Protein AF-A0A8C3VDT2-F1 (afdb_monomer_lite)

Sequence (116 aa):
THGVWTGESRAKQVVPQQDLLGLCCTAKITFIFFFQQYLAIQISPDQVMSFGGSTDPCAMCLLYSIGKIREQENKVYSKLLCDLLNKQLKIPSDRIYISLFDISPGCVGWNNTTFT

pLDDT: mean 74.0, std 23.1, range [25.33, 96.44]

Foldseek 3Di:
DDDDDDDDDDDDPDDDPPVPPQAPWEWEWEWEDDPPVPIDIDIDTGDRDDDPNDNPYAYEYEYEYQDQPDDVSVVVVLVVVLVVCCVPVVHHSVRYHYHYYHDHQQRADDDNHTGD

InterPro domains:
  IPR001398 Macrophage migration inhibitory factor [PF01187] (33-116)
  IPR001398 Macrophage migration inhibitory factor [PTHR11954] (19-115)
  IPR014347 Tautomerase/MIF superfamily [G3DSA:3.30.429.10] (16-115)
  IPR014347 Tautomerase/MIF superfamily [SSF55331] (37-116)

Radius of gyration: 19.09 Å; chains: 1; bounding box: 47×37×44 Å

Structure (mmCIF, N/CA/C/O backbone):
data_AF-A0A8C3VDT2-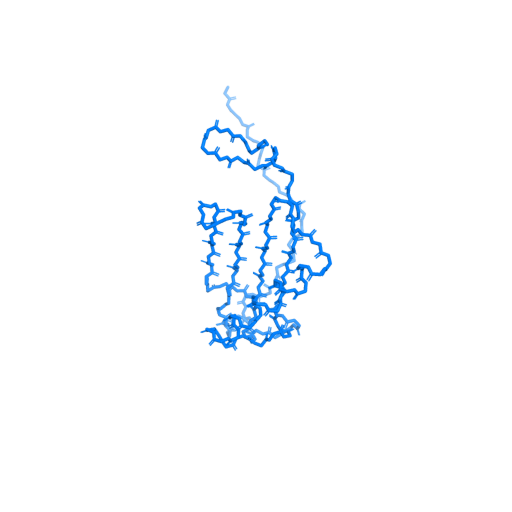F1
#
_entry.id   AF-A0A8C3VDT2-F1
#
loop_
_atom_site.group_PDB
_atom_site.id
_atom_site.type_symbol
_atom_site.label_atom_id
_atom_site.label_alt_id
_atom_site.label_comp_id
_atom_site.label_asym_id
_atom_site.label_entity_id
_atom_site.label_seq_id
_atom_site.pdbx_PDB_ins_code
_atom_site.Cartn_x
_atom_site.Cartn_y
_atom_site.Cartn_z
_atom_site.occupancy
_atom_site.B_iso_or_equiv
_atom_site.auth_seq_id
_atom_site.auth_comp_id
_atom_site.auth_asym_id
_atom_site.auth_atom_id
_atom_site.pdbx_PDB_model_num
ATOM 1 N N . THR A 1 1 ? 33.930 26.199 30.561 1.00 33.59 1 THR A N 1
ATOM 2 C CA . THR A 1 1 ? 34.505 26.225 29.199 1.00 33.59 1 THR A CA 1
ATOM 3 C C . THR A 1 1 ? 34.653 24.795 28.705 1.00 33.59 1 THR A C 1
ATOM 5 O O . THR A 1 1 ? 34.823 23.897 29.514 1.00 33.59 1 THR A O 1
ATOM 8 N N . HIS A 1 2 ? 34.411 24.601 27.411 1.00 34.56 2 HIS A N 1
ATOM 9 C CA . HIS A 1 2 ? 33.989 23.370 26.727 1.00 34.56 2 HIS A CA 1
ATOM 10 C C . HIS A 1 2 ? 35.067 22.293 26.491 1.00 34.56 2 HIS A C 1
ATOM 12 O O . HIS A 1 2 ? 36.253 22.597 26.466 1.00 34.56 2 HIS A O 1
ATOM 18 N N . GLY A 1 3 ? 34.599 21.075 26.177 1.00 30.48 3 GLY A N 1
ATOM 19 C CA . GLY A 1 3 ? 35.313 20.009 25.447 1.00 30.48 3 GLY A CA 1
ATOM 20 C C . GLY A 1 3 ? 34.573 18.669 25.595 1.00 30.48 3 GLY A C 1
ATOM 21 O O . GLY A 1 3 ? 34.731 18.001 26.605 1.00 30.48 3 GLY A O 1
ATOM 22 N N . VAL A 1 4 ? 33.498 18.405 24.839 1.00 33.75 4 VAL A N 1
ATOM 23 C CA . VAL A 1 4 ? 33.452 17.693 23.537 1.00 33.75 4 VAL A CA 1
ATOM 24 C C . VAL A 1 4 ? 34.254 16.383 23.530 1.00 33.75 4 V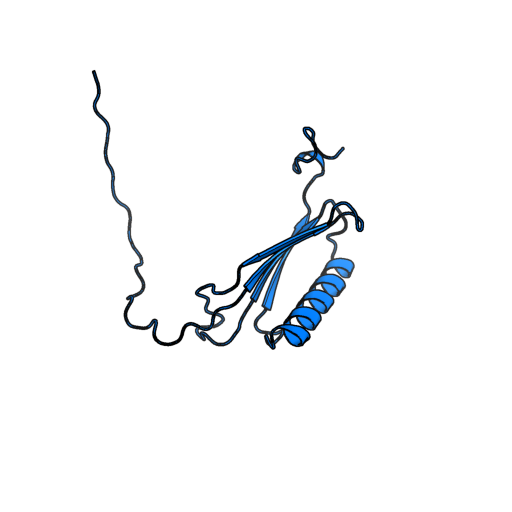AL A C 1
ATOM 26 O O . VAL A 1 4 ? 35.472 16.397 23.400 1.00 33.75 4 VAL A O 1
ATOM 29 N N . TRP A 1 5 ? 33.544 15.253 23.619 1.00 25.33 5 TRP A N 1
ATOM 30 C CA . TRP A 1 5 ? 34.045 13.927 23.254 1.00 25.33 5 TRP A CA 1
ATOM 31 C C . TRP A 1 5 ? 33.614 13.621 21.815 1.00 25.33 5 TRP A C 1
ATOM 33 O O . TRP A 1 5 ? 32.422 13.537 21.519 1.00 25.33 5 TRP A O 1
ATOM 43 N N . THR A 1 6 ? 34.590 13.504 20.918 1.00 33.12 6 THR A N 1
ATOM 44 C CA . THR A 1 6 ? 34.438 13.048 19.530 1.00 33.12 6 THR A CA 1
ATOM 45 C C . THR A 1 6 ? 34.465 11.516 19.451 1.00 33.12 6 THR A C 1
ATOM 47 O O . THR A 1 6 ? 34.974 10.867 20.362 1.00 33.12 6 THR A O 1
ATOM 50 N N . GLY A 1 7 ? 33.897 10.964 18.367 1.00 29.12 7 GLY A N 1
ATOM 51 C CA . GLY A 1 7 ? 33.746 9.528 18.062 1.00 29.12 7 GLY A CA 1
ATOM 52 C C . GLY A 1 7 ? 35.048 8.709 18.097 1.00 29.12 7 GLY A C 1
ATOM 53 O O . GLY A 1 7 ? 36.127 9.233 18.326 1.00 29.12 7 GLY A O 1
ATOM 54 N N . GLU A 1 8 ? 35.057 7.399 17.871 1.00 33.03 8 GLU A N 1
ATOM 55 C CA . GLU A 1 8 ? 34.255 6.586 16.955 1.00 33.03 8 GLU A CA 1
ATOM 56 C C . GLU A 1 8 ? 34.692 5.117 17.156 1.00 33.03 8 GLU A C 1
ATOM 58 O O . GLU A 1 8 ? 35.858 4.891 17.478 1.00 33.03 8 GLU A O 1
ATOM 63 N N . SER A 1 9 ? 33.808 4.126 16.955 1.00 30.97 9 SER A N 1
ATOM 64 C CA . SER A 1 9 ? 34.111 2.827 16.302 1.00 30.97 9 SER A CA 1
ATOM 65 C C . SER A 1 9 ? 33.147 1.707 16.703 1.00 30.97 9 SER A C 1
ATOM 67 O O . SER A 1 9 ? 33.283 1.115 17.773 1.00 30.97 9 SER A O 1
ATOM 69 N N . ARG A 1 10 ? 32.296 1.280 15.758 1.00 30.05 10 ARG A N 1
ATOM 70 C CA . ARG A 1 10 ? 32.258 -0.143 15.380 1.00 30.05 10 ARG A CA 1
ATOM 71 C C . ARG A 1 10 ? 31.702 -0.341 13.960 1.00 30.05 10 ARG A C 1
ATOM 73 O O . ARG A 1 10 ? 30.526 -0.135 13.706 1.00 30.05 10 ARG A O 1
ATOM 80 N N . ALA A 1 11 ? 32.618 -0.765 13.088 1.00 28.81 11 ALA A N 1
ATOM 81 C CA . ALA A 1 11 ? 32.454 -1.590 11.888 1.00 28.81 11 ALA A CA 1
ATOM 82 C C . ALA A 1 11 ? 31.461 -1.149 10.793 1.00 28.81 11 ALA A C 1
ATOM 84 O O . ALA A 1 11 ? 30.290 -1.512 10.761 1.00 28.81 11 ALA A O 1
ATOM 85 N N . LYS A 1 12 ? 32.045 -0.480 9.797 1.00 31.95 12 LYS A N 1
ATOM 86 C CA . LYS A 1 12 ? 31.610 -0.413 8.401 1.00 31.95 12 LYS A CA 1
ATOM 87 C C . LYS A 1 12 ? 31.504 -1.819 7.794 1.00 31.95 12 LYS A C 1
ATOM 89 O O . LYS A 1 12 ? 32.522 -2.492 7.665 1.00 31.95 12 LYS A O 1
ATOM 94 N N . GLN A 1 13 ? 30.327 -2.199 7.304 1.00 31.34 13 GLN A N 1
ATOM 95 C CA . GLN A 1 13 ? 30.231 -3.055 6.120 1.00 31.34 13 GLN A CA 1
ATOM 96 C C . GLN A 1 13 ? 29.908 -2.127 4.945 1.00 31.34 13 GLN A C 1
ATOM 98 O O . GLN A 1 13 ? 28.757 -1.908 4.582 1.00 31.34 13 GLN A O 1
ATOM 103 N N . VAL A 1 14 ? 30.950 -1.463 4.441 1.00 37.84 14 VAL A N 1
ATOM 104 C CA . VAL A 1 14 ? 30.860 -0.621 3.245 1.00 37.84 14 VAL A CA 1
ATOM 105 C C . VAL A 1 14 ? 30.883 -1.558 2.047 1.00 37.84 14 VAL A C 1
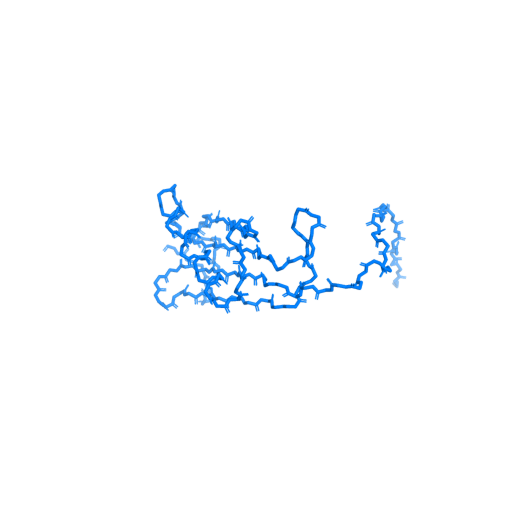ATOM 107 O O . VAL A 1 14 ? 31.898 -2.195 1.772 1.00 37.84 14 VAL A O 1
ATOM 110 N N . VAL A 1 15 ? 29.742 -1.663 1.372 1.00 38.69 15 VAL A N 1
ATOM 111 C CA . VAL A 1 15 ? 29.644 -2.293 0.054 1.00 38.69 15 VAL A CA 1
ATOM 112 C C . VAL A 1 15 ? 30.424 -1.408 -0.935 1.00 38.69 15 VAL A C 1
ATOM 114 O O . VAL A 1 15 ? 30.231 -0.188 -0.906 1.00 38.69 15 VAL A O 1
ATOM 117 N N . PRO A 1 16 ? 31.340 -1.953 -1.757 1.00 30.73 16 PRO A N 1
ATOM 118 C CA . PRO A 1 16 ? 32.190 -1.147 -2.630 1.00 30.73 16 PRO A CA 1
ATOM 119 C C . PRO A 1 16 ? 31.376 -0.313 -3.628 1.00 30.73 16 PRO A C 1
ATOM 121 O O . PRO A 1 16 ? 30.516 -0.813 -4.343 1.00 30.73 16 PRO A O 1
ATOM 124 N N . GLN A 1 17 ? 31.684 0.981 -3.692 1.00 42.91 17 GLN A N 1
ATOM 125 C CA . GLN A 1 17 ? 30.948 2.013 -4.433 1.00 42.91 17 GLN A CA 1
ATOM 126 C C . GLN A 1 17 ? 31.061 1.908 -5.972 1.00 42.91 17 GLN A C 1
ATOM 128 O O . GLN A 1 17 ? 30.420 2.675 -6.685 1.00 42.91 17 GLN A O 1
ATOM 133 N N . GLN A 1 18 ? 31.868 0.984 -6.503 1.00 36.06 18 GLN A N 1
ATOM 134 C CA . GLN A 1 18 ? 32.190 0.906 -7.936 1.00 36.06 18 GLN A CA 1
ATOM 135 C C . GLN A 1 18 ? 31.295 -0.056 -8.738 1.00 36.06 18 GLN A C 1
ATOM 137 O O . GLN A 1 18 ? 31.306 0.013 -9.962 1.00 36.06 18 GLN A O 1
ATOM 142 N N . ASP A 1 19 ? 30.429 -0.832 -8.079 1.00 36.66 19 ASP A N 1
ATOM 143 C CA . ASP A 1 19 ? 29.460 -1.726 -8.743 1.00 36.66 19 ASP A CA 1
ATOM 144 C C . ASP A 1 19 ? 28.072 -1.076 -8.952 1.00 36.66 19 ASP A C 1
ATOM 146 O O . ASP A 1 19 ? 27.109 -1.728 -9.346 1.00 36.66 19 ASP A O 1
ATOM 150 N N . LEU A 1 20 ? 27.948 0.236 -8.708 1.00 42.28 20 LEU A N 1
ATOM 151 C CA . LEU A 1 20 ? 26.695 1.007 -8.790 1.00 42.28 20 LEU A CA 1
ATOM 152 C C . LEU A 1 20 ? 26.321 1.470 -10.214 1.00 42.28 20 LEU A C 1
ATOM 154 O O . LEU A 1 20 ? 25.453 2.329 -10.382 1.00 42.28 20 LEU A O 1
ATOM 158 N N . LEU A 1 21 ? 26.942 0.927 -11.261 1.00 31.73 21 LEU A N 1
ATOM 159 C CA . LEU A 1 21 ? 26.605 1.262 -12.650 1.00 31.73 21 LEU A CA 1
ATOM 160 C C . LEU A 1 21 ? 25.377 0.467 -13.115 1.00 31.73 21 LEU A C 1
ATOM 162 O O . LEU A 1 21 ? 25.463 -0.454 -13.919 1.00 31.73 21 LEU A O 1
ATOM 166 N N . GLY A 1 22 ? 24.223 0.844 -12.562 1.00 38.12 22 GLY A N 1
ATOM 167 C CA . GLY A 1 22 ? 22.918 0.265 -12.871 1.00 38.12 22 GLY A CA 1
ATOM 168 C C . GLY A 1 22 ? 21.854 0.633 -11.837 1.00 38.12 22 GLY A C 1
ATOM 169 O O . GLY A 1 22 ? 21.173 -0.253 -11.326 1.00 38.12 22 GLY A O 1
ATOM 170 N N . LEU A 1 23 ? 21.740 1.917 -11.465 1.00 38.56 23 LEU A N 1
ATOM 171 C CA . LEU A 1 23 ? 20.672 2.385 -10.574 1.00 38.56 23 LEU A CA 1
ATOM 172 C C . LEU A 1 23 ? 19.319 2.268 -11.293 1.00 38.56 23 LEU A C 1
ATOM 174 O O . LEU A 1 23 ? 18.974 3.124 -12.106 1.00 38.56 23 LEU A O 1
ATOM 178 N N . CYS A 1 24 ? 18.523 1.251 -10.963 1.00 43.56 24 CYS A N 1
ATOM 179 C CA . CYS A 1 24 ? 17.085 1.347 -11.166 1.00 43.56 24 CYS A CA 1
ATOM 180 C C . CYS A 1 24 ? 16.466 2.022 -9.943 1.00 43.56 24 CYS A C 1
ATOM 182 O O . CYS A 1 24 ? 16.283 1.434 -8.877 1.00 43.56 24 CYS A O 1
ATOM 184 N N . CYS A 1 25 ? 16.177 3.299 -10.117 1.00 45.72 25 CYS A N 1
ATOM 185 C CA . CYS A 1 25 ? 15.383 4.129 -9.239 1.00 45.72 25 CYS A CA 1
ATOM 186 C C . CYS A 1 25 ? 14.025 3.481 -8.919 1.00 45.72 25 CYS A C 1
ATOM 188 O O . CYS A 1 25 ? 13.159 3.455 -9.792 1.00 45.72 25 CYS A O 1
ATOM 190 N N . THR A 1 26 ? 13.786 2.992 -7.694 1.00 59.47 26 THR A N 1
ATOM 191 C CA . THR A 1 26 ? 12.429 2.525 -7.332 1.00 59.47 26 THR A CA 1
ATOM 192 C C . THR A 1 26 ? 11.884 3.127 -6.039 1.00 59.47 26 THR A C 1
ATOM 194 O O . THR A 1 26 ? 12.610 3.729 -5.258 1.00 59.47 26 THR A O 1
ATOM 197 N N . ALA A 1 27 ? 10.557 3.078 -5.887 1.00 58.81 27 ALA A N 1
ATOM 198 C CA . ALA A 1 27 ? 9.793 3.889 -4.958 1.00 58.81 27 ALA A CA 1
ATOM 199 C C . ALA A 1 27 ? 9.630 3.255 -3.568 1.00 58.81 27 ALA A C 1
ATOM 201 O O . ALA A 1 27 ? 9.233 2.093 -3.434 1.00 58.81 27 ALA A O 1
ATOM 202 N N . LYS A 1 28 ? 9.819 4.075 -2.530 1.00 57.16 28 LYS A N 1
ATOM 203 C CA . LYS A 1 28 ? 9.254 3.824 -1.199 1.00 57.16 28 LYS A CA 1
ATOM 204 C C . LYS A 1 28 ? 7.893 4.497 -1.108 1.00 57.16 28 LYS A C 1
ATOM 206 O O . LYS A 1 28 ? 7.794 5.693 -1.390 1.00 57.16 28 LYS A O 1
ATOM 211 N N . ILE A 1 29 ? 6.867 3.749 -0.704 1.00 59.69 29 ILE A N 1
ATOM 212 C CA . ILE A 1 29 ? 5.513 4.296 -0.565 1.00 59.69 29 ILE A CA 1
ATOM 213 C C . ILE A 1 29 ? 4.992 4.080 0.843 1.00 59.69 29 ILE A C 1
ATOM 215 O O . ILE A 1 29 ? 4.952 2.949 1.320 1.00 59.69 29 ILE A O 1
ATOM 219 N N . THR A 1 30 ? 4.570 5.163 1.486 1.00 60.59 30 THR A N 1
ATOM 220 C CA . THR A 1 30 ? 3.950 5.111 2.810 1.00 60.59 30 THR A CA 1
ATOM 221 C C . THR A 1 30 ? 2.499 5.552 2.719 1.00 60.59 30 THR A C 1
ATOM 223 O O . THR A 1 30 ? 2.229 6.631 2.195 1.00 60.59 30 THR A O 1
ATOM 226 N N . PHE A 1 31 ? 1.589 4.747 3.261 1.00 58.06 31 PHE A N 1
ATOM 227 C CA . PHE A 1 31 ? 0.167 5.062 3.385 1.00 58.06 31 PHE A CA 1
ATOM 228 C C . PHE A 1 31 ? -0.236 5.133 4.858 1.00 58.06 31 PHE A C 1
ATOM 230 O O . PHE A 1 31 ? 0.185 4.287 5.643 1.00 58.06 31 PHE A O 1
ATOM 237 N N . ILE A 1 32 ? -1.085 6.096 5.218 1.00 59.94 32 ILE A N 1
ATOM 238 C CA . ILE A 1 32 ? -1.781 6.146 6.514 1.00 59.94 32 ILE A CA 1
ATOM 239 C C . ILE A 1 32 ? -3.281 6.237 6.219 1.00 59.94 32 ILE A C 1
ATOM 241 O O . ILE A 1 32 ? -3.684 7.222 5.616 1.00 59.94 32 ILE A O 1
ATOM 245 N N . PHE A 1 33 ? -4.094 5.230 6.565 1.00 56.69 33 PHE A N 1
ATOM 246 C CA . PHE A 1 33 ? -5.534 5.203 6.227 1.00 56.69 33 PHE A CA 1
ATOM 247 C C . PHE A 1 33 ? -6.455 5.493 7.422 1.00 56.69 33 PHE A C 1
ATOM 249 O O . PHE A 1 33 ? -6.446 4.733 8.393 1.00 56.69 33 PHE A O 1
ATOM 256 N N . PHE A 1 34 ? -7.355 6.474 7.258 1.00 51.12 34 PHE A N 1
ATOM 257 C CA . PHE A 1 34 ? -8.705 6.486 7.844 1.00 51.12 34 PHE A CA 1
ATOM 258 C C . PHE A 1 34 ? -9.614 7.405 6.998 1.00 51.12 34 PHE A C 1
ATOM 260 O O . PHE A 1 34 ? -9.397 8.603 6.959 1.00 51.12 34 PHE A O 1
ATOM 267 N N . PHE A 1 35 ? -10.616 6.887 6.275 1.00 49.91 35 PHE A N 1
ATOM 268 C CA . PHE A 1 35 ? -11.487 7.687 5.377 1.00 49.91 35 PHE A CA 1
ATOM 269 C C . PHE A 1 35 ? -10.742 8.572 4.330 1.00 49.91 35 PHE A C 1
ATOM 271 O O . PHE A 1 35 ? -9.534 8.764 4.364 1.00 49.91 35 PHE A O 1
ATOM 278 N N . GLN A 1 36 ? -11.446 9.123 3.335 1.00 53.91 36 GLN A N 1
ATOM 279 C CA . GLN A 1 36 ? -10.821 10.001 2.315 1.00 53.91 36 GLN A CA 1
ATOM 280 C C . GLN A 1 36 ? -10.153 11.259 2.919 1.00 53.91 36 GLN A C 1
ATOM 282 O O . GLN A 1 36 ? -9.344 11.904 2.265 1.00 53.91 36 GLN A O 1
ATOM 287 N N . GLN A 1 37 ? -10.488 11.602 4.167 1.00 65.56 37 GLN A N 1
ATOM 288 C CA . GLN A 1 37 ? -10.062 12.830 4.842 1.00 65.56 37 GLN A CA 1
ATOM 289 C C . GLN A 1 37 ? -8.775 12.663 5.668 1.00 65.56 37 GLN A C 1
ATOM 291 O O . GLN A 1 37 ? -8.104 13.657 5.927 1.00 65.56 37 GLN A O 1
ATOM 296 N N . TYR A 1 38 ? -8.410 11.433 6.060 1.00 73.81 38 TYR A N 1
ATOM 297 C CA . TYR A 1 38 ? -7.210 11.146 6.861 1.00 73.81 38 TYR A CA 1
ATOM 298 C C . TYR A 1 38 ? -6.221 10.241 6.114 1.00 73.81 38 TYR A C 1
ATOM 300 O O . TYR A 1 38 ? -5.521 9.436 6.726 1.00 73.81 38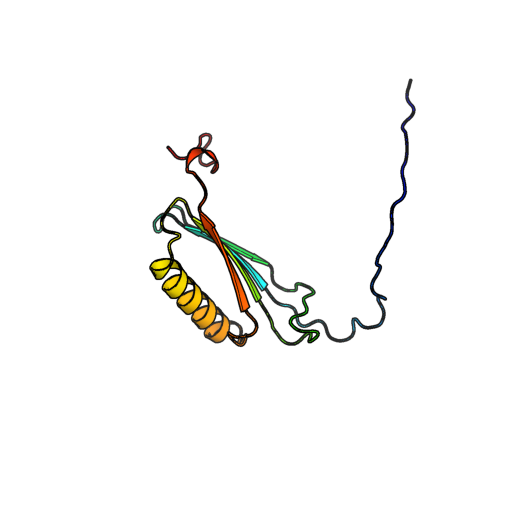 TYR A O 1
ATOM 308 N N . LEU A 1 39 ? -6.181 10.355 4.781 1.00 78.62 39 LEU A N 1
ATOM 309 C CA . LEU A 1 39 ? -5.237 9.627 3.941 1.00 78.62 39 LEU A CA 1
ATOM 310 C C . LEU A 1 39 ? -3.961 10.445 3.724 1.00 78.62 39 LEU A C 1
ATOM 312 O O . LEU A 1 39 ? -3.998 11.505 3.102 1.00 78.62 39 LEU A O 1
ATOM 316 N N . ALA A 1 40 ? -2.825 9.915 4.175 1.00 79.06 40 ALA A N 1
ATOM 317 C CA . ALA A 1 40 ? -1.508 10.441 3.822 1.00 79.06 40 ALA A CA 1
ATOM 318 C C . ALA A 1 40 ? -0.790 9.475 2.876 1.00 79.06 40 ALA A C 1
ATOM 320 O O . ALA A 1 40 ? -0.789 8.265 3.114 1.00 79.06 40 ALA A O 1
ATOM 321 N N . ILE A 1 41 ? -0.174 10.018 1.822 1.00 81.00 41 ILE A N 1
ATOM 322 C CA . ILE A 1 41 ? 0.636 9.267 0.859 1.00 81.00 41 ILE A CA 1
ATOM 323 C C . ILE A 1 41 ? 1.983 9.965 0.715 1.00 81.00 41 ILE A C 1
ATOM 325 O O . ILE A 1 41 ? 2.045 11.150 0.395 1.00 81.00 41 ILE A O 1
ATOM 329 N N . GLN A 1 42 ? 3.060 9.211 0.897 1.00 80.12 42 GLN A N 1
ATOM 330 C CA . GLN A 1 42 ? 4.406 9.640 0.537 1.00 80.12 42 GLN A CA 1
ATOM 331 C C . GLN A 1 42 ? 4.944 8.712 -0.544 1.00 80.12 42 GLN A C 1
ATOM 333 O O . GLN A 1 42 ? 4.894 7.498 -0.374 1.00 80.12 42 GLN A O 1
ATOM 338 N N . ILE A 1 43 ? 5.498 9.283 -1.614 1.00 81.12 43 ILE A N 1
ATOM 339 C CA . ILE A 1 43 ? 6.226 8.556 -2.658 1.00 81.12 43 ILE A CA 1
ATOM 340 C C . ILE A 1 43 ? 7.647 9.109 -2.689 1.00 81.12 43 ILE A C 1
ATOM 342 O O . ILE A 1 43 ? 7.845 10.308 -2.872 1.00 81.12 43 ILE A O 1
ATOM 346 N N . SER A 1 44 ? 8.635 8.241 -2.509 1.00 80.88 44 SER A N 1
ATOM 347 C CA . SER A 1 44 ? 10.050 8.592 -2.637 1.00 80.88 44 SER A CA 1
ATOM 348 C C . SER A 1 44 ? 10.630 7.833 -3.828 1.00 80.88 44 SER A C 1
ATOM 350 O O . SER A 1 44 ? 10.950 6.658 -3.652 1.00 80.88 44 SER A O 1
ATOM 352 N N . PRO A 1 45 ? 10.694 8.441 -5.030 1.00 80.00 45 PRO A N 1
ATOM 353 C CA . PRO A 1 45 ? 11.296 7.825 -6.211 1.00 80.00 45 PRO A CA 1
ATOM 354 C C . PRO A 1 45 ? 12.827 7.812 -6.099 1.00 80.00 45 PRO A C 1
ATOM 356 O O . PRO A 1 45 ? 13.390 8.270 -5.103 1.00 80.00 45 PRO A O 1
ATOM 359 N N . ASP A 1 46 ? 13.496 7.278 -7.118 1.00 81.00 46 ASP A N 1
ATOM 360 C CA . ASP A 1 46 ? 14.955 7.363 -7.255 1.00 81.00 46 ASP A CA 1
ATOM 361 C C . ASP A 1 46 ? 15.759 6.775 -6.094 1.00 81.00 46 ASP A C 1
ATOM 363 O O . ASP A 1 46 ? 16.885 7.185 -5.815 1.00 81.00 46 ASP A O 1
ATOM 367 N N . GLN A 1 47 ? 15.189 5.777 -5.412 1.00 82.00 47 GLN A N 1
ATOM 368 C CA . GLN A 1 47 ? 15.899 5.079 -4.349 1.00 82.00 47 GLN A CA 1
ATOM 369 C C . GLN A 1 47 ? 16.859 4.050 -4.936 1.00 82.00 47 GLN A C 1
ATOM 371 O O . GLN A 1 47 ? 16.520 3.310 -5.862 1.00 82.00 47 GLN A O 1
ATOM 376 N N . VAL A 1 48 ? 18.039 3.965 -4.325 1.00 85.62 48 VAL A N 1
ATOM 377 C CA . VAL A 1 48 ? 18.999 2.886 -4.558 1.00 85.62 48 VAL A CA 1
ATOM 378 C C . VAL A 1 48 ? 18.479 1.637 -3.856 1.00 85.62 48 VAL A C 1
ATOM 380 O O . VAL A 1 48 ? 18.508 1.555 -2.627 1.00 85.62 48 VAL A O 1
ATOM 383 N N . MET A 1 49 ? 17.967 0.679 -4.628 1.00 84.75 49 MET A N 1
ATOM 384 C CA . MET A 1 49 ? 17.359 -0.546 -4.108 1.00 84.75 49 MET A CA 1
ATOM 385 C C . MET A 1 49 ? 17.860 -1.787 -4.853 1.00 84.75 49 MET A C 1
ATOM 387 O O . MET A 1 49 ? 18.212 -1.734 -6.028 1.00 84.75 49 MET A O 1
ATOM 391 N N . SER A 1 50 ? 17.874 -2.920 -4.152 1.00 88.25 50 SER A N 1
ATOM 392 C CA . SER A 1 50 ? 18.089 -4.249 -4.723 1.00 88.25 50 SER A CA 1
ATOM 393 C C . SER A 1 50 ? 17.094 -5.220 -4.099 1.00 88.25 50 SER A C 1
ATOM 395 O O . SER A 1 50 ? 16.810 -5.144 -2.902 1.00 88.25 50 SER A O 1
ATOM 397 N N . PHE A 1 51 ? 16.564 -6.136 -4.907 1.00 89.00 51 PHE A N 1
ATOM 398 C CA . PHE A 1 51 ? 15.653 -7.185 -4.459 1.00 89.00 51 PHE A CA 1
ATOM 399 C C . PHE A 1 51 ? 16.100 -8.524 -5.037 1.00 89.00 51 PHE A C 1
ATOM 401 O O . PHE A 1 51 ? 16.208 -8.686 -6.258 1.00 89.00 51 PHE A O 1
ATOM 408 N N . GLY A 1 52 ? 16.380 -9.483 -4.150 1.00 90.81 52 GLY A N 1
ATOM 409 C CA . GLY A 1 52 ? 16.917 -10.789 -4.537 1.00 90.81 52 GLY A CA 1
ATOM 410 C C . GLY A 1 52 ? 18.281 -10.707 -5.236 1.00 90.81 52 GLY A C 1
ATOM 411 O O . GLY A 1 52 ? 18.566 -11.536 -6.088 1.00 90.81 52 GLY A O 1
ATOM 412 N N . GLY A 1 53 ? 19.093 -9.684 -4.939 1.00 88.62 53 GLY A N 1
ATOM 413 C CA . GLY A 1 53 ? 20.403 -9.462 -5.569 1.00 88.62 53 GLY A CA 1
ATOM 414 C C . GLY A 1 53 ? 20.360 -8.791 -6.948 1.00 88.62 53 GLY A C 1
ATOM 415 O O . GLY A 1 53 ? 21.410 -8.439 -7.471 1.00 88.62 53 GLY A O 1
ATOM 416 N N . SER A 1 54 ? 19.172 -8.558 -7.519 1.00 88.56 54 SER A N 1
ATOM 417 C CA . SER A 1 54 ? 18.996 -7.802 -8.766 1.00 88.56 54 SER A CA 1
ATOM 418 C C . SER A 1 54 ? 18.619 -6.345 -8.485 1.00 88.56 54 SER A C 1
ATOM 420 O O . SER A 1 54 ? 17.866 -6.067 -7.543 1.00 88.56 54 SER A O 1
ATOM 422 N N . THR A 1 55 ? 19.116 -5.428 -9.316 1.00 87.38 55 THR A N 1
ATOM 423 C CA . THR A 1 55 ? 18.725 -4.011 -9.343 1.00 87.38 55 THR A CA 1
ATOM 424 C C . THR A 1 55 ? 17.549 -3.731 -10.276 1.00 87.38 55 THR A C 1
ATOM 426 O O . THR A 1 55 ? 17.199 -2.574 -10.441 1.00 87.38 55 THR A O 1
ATOM 429 N N . ASP A 1 56 ? 16.901 -4.743 -10.860 1.00 88.81 56 ASP A N 1
ATOM 430 C CA . ASP A 1 56 ? 15.656 -4.557 -11.619 1.00 88.81 56 ASP A CA 1
ATOM 431 C C . ASP A 1 56 ? 14.579 -3.864 -10.756 1.00 88.81 56 ASP A C 1
ATOM 433 O O . ASP A 1 56 ? 14.594 -4.044 -9.529 1.00 88.81 56 ASP A O 1
ATOM 437 N N . PRO A 1 57 ? 13.598 -3.154 -11.355 1.00 89.31 57 PRO A N 1
ATOM 438 C CA . PRO A 1 57 ? 12.583 -2.405 -10.611 1.00 89.31 57 PRO A CA 1
ATOM 439 C C . PRO A 1 57 ? 11.955 -3.211 -9.460 1.00 89.31 57 PRO A C 1
ATOM 441 O O . PRO A 1 57 ? 11.499 -4.342 -9.661 1.00 89.31 57 PRO A O 1
ATOM 444 N N . CYS A 1 58 ? 11.933 -2.651 -8.247 1.00 93.44 58 CYS A N 1
ATOM 445 C CA . CYS A 1 58 ? 11.371 -3.295 -7.050 1.00 93.44 58 CYS A CA 1
ATOM 446 C C . CYS A 1 58 ? 10.862 -2.279 -6.014 1.00 93.44 58 CYS A C 1
ATOM 448 O O . CYS A 1 58 ? 11.514 -1.281 -5.754 1.00 93.44 58 CYS A O 1
ATOM 450 N N . ALA A 1 59 ? 9.716 -2.508 -5.372 1.00 89.12 59 ALA A N 1
ATOM 451 C CA . ALA A 1 59 ? 9.151 -1.534 -4.427 1.00 89.12 59 ALA A CA 1
ATOM 452 C C . ALA A 1 59 ? 9.138 -2.036 -2.983 1.00 89.12 59 ALA A C 1
ATOM 454 O O . ALA A 1 59 ? 8.922 -3.219 -2.711 1.00 89.12 59 ALA A O 1
ATOM 455 N N . MET A 1 60 ? 9.274 -1.095 -2.047 1.00 92.44 60 MET A N 1
ATOM 456 C CA . MET A 1 60 ? 9.012 -1.327 -0.629 1.00 92.44 60 MET A CA 1
ATOM 457 C C . MET A 1 60 ? 7.924 -0.370 -0.148 1.00 92.44 60 MET A C 1
ATOM 459 O O . MET A 1 60 ? 8.089 0.851 -0.158 1.00 92.44 60 MET A O 1
ATOM 463 N N . CYS A 1 61 ? 6.808 -0.934 0.292 1.00 89.88 61 CYS A N 1
ATOM 464 C CA . CYS A 1 61 ? 5.646 -0.195 0.756 1.00 89.88 61 CYS A CA 1
ATOM 465 C C . CYS A 1 61 ? 5.441 -0.398 2.254 1.00 89.88 61 CYS A C 1
ATOM 467 O O . CYS A 1 61 ? 5.639 -1.490 2.785 1.00 89.88 61 CYS A O 1
ATOM 469 N N . LEU A 1 62 ? 4.994 0.655 2.923 1.00 89.75 62 LEU A N 1
ATOM 470 C CA . LEU A 1 62 ? 4.621 0.659 4.328 1.00 89.75 62 LEU A CA 1
ATOM 471 C C . LEU A 1 62 ? 3.176 1.161 4.411 1.00 89.75 62 LEU A C 1
ATOM 473 O O . LEU A 1 62 ? 2.888 2.295 4.034 1.00 89.75 62 LEU A O 1
ATOM 477 N N . LEU A 1 63 ? 2.256 0.321 4.870 1.00 88.38 63 LEU A N 1
ATOM 478 C CA . LEU A 1 63 ? 0.870 0.704 5.116 1.00 88.38 63 LEU A CA 1
ATOM 479 C C . LEU A 1 63 ? 0.631 0.732 6.619 1.00 88.38 63 LEU A C 1
ATOM 481 O O . LEU A 1 63 ? 0.663 -0.300 7.281 1.00 88.38 63 LEU A O 1
ATOM 485 N N . TYR A 1 64 ? 0.365 1.920 7.135 1.00 88.94 64 TYR A N 1
ATOM 486 C CA . TYR A 1 64 ? -0.029 2.156 8.509 1.00 88.94 64 TYR A CA 1
ATOM 487 C C . TYR A 1 64 ? -1.534 2.422 8.561 1.00 88.94 64 TYR A C 1
ATOM 489 O O . TYR A 1 64 ? -2.088 3.139 7.723 1.00 88.94 64 TYR A O 1
ATOM 497 N N . SER A 1 65 ? -2.228 1.862 9.541 1.00 87.94 65 SER A N 1
ATOM 498 C CA . SER A 1 65 ? -3.634 2.189 9.768 1.00 87.94 65 SER A CA 1
ATOM 499 C C . SER A 1 65 ? -3.978 2.058 11.240 1.00 87.94 65 SER A C 1
ATOM 501 O O . SER A 1 65 ? -3.339 1.301 11.965 1.00 87.94 65 SER A O 1
ATOM 503 N N . ILE A 1 66 ? -4.971 2.832 11.674 1.00 88.81 66 ILE A N 1
ATOM 504 C CA . ILE A 1 66 ? -5.577 2.678 12.991 1.00 88.81 66 ILE A CA 1
ATOM 505 C C . ILE A 1 66 ? -6.691 1.641 12.855 1.00 88.81 66 ILE A C 1
ATOM 507 O O . ILE A 1 66 ? -7.766 1.927 12.316 1.00 88.81 66 ILE A O 1
ATOM 511 N N . GLY A 1 67 ? -6.428 0.421 13.319 1.00 86.38 67 GLY A N 1
ATOM 512 C CA . GLY A 1 67 ? -7.284 -0.727 13.061 1.00 86.38 67 GLY A CA 1
ATOM 513 C C . GLY A 1 67 ? -7.268 -1.144 11.588 1.00 86.38 67 GLY A C 1
ATOM 514 O O . GLY A 1 67 ? -6.415 -0.747 10.802 1.00 86.38 67 GLY A O 1
ATOM 515 N N . LYS A 1 68 ? -8.229 -1.995 11.201 1.00 84.50 68 LYS A N 1
ATOM 516 C CA . LYS A 1 68 ? -8.410 -2.510 9.823 1.00 84.50 68 LYS A CA 1
ATOM 517 C C . LYS A 1 68 ? -7.214 -3.268 9.223 1.00 84.50 68 LYS A C 1
ATOM 519 O O . LYS A 1 68 ? -7.313 -3.723 8.091 1.00 84.50 68 LYS A O 1
ATOM 524 N N . ILE A 1 69 ? -6.156 -3.515 9.988 1.00 90.25 69 ILE A N 1
ATOM 525 C CA . ILE A 1 69 ? -5.077 -4.442 9.639 1.00 90.25 69 ILE A CA 1
ATOM 526 C C . ILE A 1 69 ? -5.426 -5.826 10.187 1.00 90.25 69 ILE A C 1
ATOM 528 O O . ILE A 1 69 ? -5.339 -6.095 11.383 1.00 90.25 69 ILE A O 1
ATOM 532 N N . ARG A 1 70 ? -5.886 -6.705 9.300 1.00 91.75 70 ARG A N 1
ATOM 533 C CA . ARG A 1 70 ? -6.367 -8.062 9.602 1.00 91.75 70 ARG A CA 1
ATOM 534 C C . ARG A 1 70 ? -6.090 -8.965 8.412 1.00 91.75 70 ARG A C 1
ATOM 536 O O . ARG A 1 70 ? -5.906 -8.481 7.305 1.00 91.75 70 ARG A O 1
ATOM 543 N N . GLU A 1 71 ? -6.061 -10.279 8.614 1.00 93.00 71 GLU A N 1
ATOM 544 C CA . GLU A 1 71 ? -5.598 -11.213 7.579 1.00 93.00 71 GLU A CA 1
ATOM 545 C C . GLU A 1 71 ? -6.334 -11.069 6.231 1.00 93.00 71 GLU A C 1
ATOM 547 O O . GLU A 1 71 ? -5.691 -11.069 5.179 1.00 93.00 71 GLU A O 1
ATOM 552 N N . GLN A 1 72 ? -7.664 -10.924 6.240 1.00 92.12 72 GLN A N 1
ATOM 553 C CA . GLN A 1 72 ? -8.441 -10.793 5.003 1.00 92.12 72 GLN A CA 1
ATOM 554 C C . GLN A 1 72 ? -8.216 -9.437 4.331 1.00 92.12 72 GLN A C 1
ATOM 556 O O . GLN A 1 72 ? -7.912 -9.376 3.140 1.00 92.12 72 GLN A O 1
ATOM 561 N N . GLU A 1 73 ? -8.311 -8.355 5.099 1.00 88.56 73 GLU A N 1
ATOM 562 C CA . GLU A 1 73 ? -8.086 -6.989 4.639 1.00 88.56 73 GLU A CA 1
ATOM 563 C C . GLU A 1 73 ? -6.666 -6.814 4.083 1.00 88.56 73 GLU A C 1
ATOM 565 O O . GLU A 1 73 ? -6.489 -6.266 2.997 1.00 88.56 73 GLU A O 1
ATOM 570 N N . ASN A 1 74 ? -5.663 -7.395 4.745 1.00 92.19 74 ASN A N 1
ATOM 571 C CA . ASN A 1 74 ? -4.267 -7.375 4.319 1.00 92.19 74 ASN A CA 1
ATOM 572 C C . ASN A 1 74 ? -4.079 -8.014 2.938 1.00 92.19 74 ASN A C 1
ATOM 574 O O . ASN A 1 74 ? -3.339 -7.478 2.117 1.00 92.19 74 ASN A O 1
ATOM 578 N N . LYS A 1 75 ? -4.775 -9.121 2.636 1.00 94.62 75 LYS A N 1
ATOM 579 C CA . LYS A 1 75 ? -4.733 -9.741 1.297 1.00 94.62 75 LYS A CA 1
ATOM 580 C C . LYS A 1 75 ? -5.308 -8.804 0.231 1.00 94.62 75 LYS A C 1
ATOM 582 O O . LYS A 1 75 ? -4.739 -8.694 -0.856 1.00 94.62 75 LYS A O 1
ATOM 587 N N . VAL A 1 76 ? -6.396 -8.096 0.548 1.00 92.31 76 VAL A N 1
ATOM 588 C CA . VAL A 1 76 ? -7.016 -7.110 -0.353 1.00 92.31 76 VAL A CA 1
ATOM 589 C C . VAL A 1 76 ? -6.087 -5.916 -0.583 1.00 92.31 76 VAL A C 1
ATOM 591 O O . VAL A 1 76 ? -5.864 -5.534 -1.733 1.00 92.31 76 VAL A O 1
ATOM 594 N N . TYR A 1 77 ? -5.503 -5.358 0.480 1.00 89.94 77 TYR A N 1
ATOM 595 C CA . TYR A 1 77 ? -4.573 -4.228 0.390 1.00 89.94 77 TYR A CA 1
ATOM 596 C C . TYR A 1 77 ? -3.325 -4.587 -0.407 1.00 89.94 77 TYR A C 1
ATOM 598 O O . TYR A 1 77 ? -2.953 -3.849 -1.319 1.00 89.94 77 TYR A O 1
ATOM 606 N N . SER A 1 78 ? -2.725 -5.744 -0.120 1.00 94.19 78 SER A N 1
ATOM 607 C CA . SER A 1 78 ? -1.546 -6.214 -0.838 1.00 94.19 78 SER A CA 1
ATOM 608 C C . SER A 1 78 ? -1.822 -6.378 -2.326 1.00 94.19 78 SER A C 1
ATOM 610 O O . SER A 1 78 ? -1.045 -5.895 -3.147 1.00 94.19 78 SER A O 1
ATOM 612 N N . LYS A 1 79 ? -2.964 -6.977 -2.693 1.00 95.44 79 LYS A N 1
ATOM 613 C CA . LYS A 1 79 ? -3.354 -7.104 -4.099 1.00 95.44 79 LYS A CA 1
ATOM 614 C C . LYS A 1 79 ? -3.508 -5.735 -4.765 1.00 95.44 79 LYS A C 1
ATOM 616 O O . LYS A 1 79 ? -2.941 -5.510 -5.828 1.00 95.44 79 LYS A O 1
ATOM 621 N N . LEU A 1 80 ? -4.247 -4.820 -4.137 1.00 89.38 80 LEU A N 1
ATOM 622 C CA . LEU A 1 80 ? -4.536 -3.504 -4.707 1.00 89.38 80 LEU A CA 1
ATOM 623 C C . LEU A 1 80 ? -3.265 -2.670 -4.911 1.00 89.38 80 LEU A C 1
ATOM 625 O O . LEU A 1 80 ? -3.105 -2.038 -5.954 1.00 89.38 80 LEU A O 1
ATOM 629 N N . LEU A 1 81 ? -2.350 -2.691 -3.941 1.00 88.25 81 LEU A N 1
ATOM 630 C CA . LEU A 1 81 ? -1.074 -1.984 -4.029 1.00 88.25 81 LEU A CA 1
ATOM 631 C C . LEU A 1 81 ? -0.153 -2.600 -5.086 1.00 88.25 81 LEU A C 1
ATOM 633 O O . LEU A 1 81 ? 0.405 -1.866 -5.900 1.00 88.25 81 LEU A O 1
ATOM 637 N N . CYS A 1 82 ? -0.039 -3.930 -5.133 1.00 93.50 82 CYS A N 1
ATOM 638 C CA . CYS A 1 82 ? 0.737 -4.609 -6.170 1.00 93.50 82 CYS A CA 1
ATOM 639 C C . CYS A 1 82 ? 0.181 -4.338 -7.575 1.00 93.50 82 CYS A C 1
ATOM 641 O O . CYS A 1 82 ? 0.952 -3.994 -8.471 1.00 93.50 82 CYS A O 1
ATOM 643 N N . ASP A 1 83 ? -1.140 -4.431 -7.766 1.00 92.06 83 ASP A N 1
ATOM 644 C CA . ASP A 1 83 ? -1.800 -4.132 -9.044 1.00 92.06 83 ASP A CA 1
ATOM 645 C C . ASP A 1 83 ? -1.550 -2.673 -9.465 1.00 92.06 83 ASP A C 1
ATOM 647 O O . ASP A 1 83 ? -1.251 -2.395 -10.629 1.00 92.06 83 ASP A O 1
ATOM 651 N N . LEU A 1 84 ? -1.653 -1.729 -8.522 1.00 85.69 84 LEU A N 1
ATOM 652 C CA . LEU A 1 84 ? -1.426 -0.306 -8.774 1.00 85.69 84 LEU A CA 1
ATOM 653 C C . LEU A 1 84 ? 0.014 -0.044 -9.225 1.00 85.69 84 LEU A C 1
ATOM 655 O O . LEU A 1 84 ? 0.230 0.631 -10.233 1.00 85.69 84 LEU A O 1
ATOM 659 N N . LEU A 1 85 ? 0.993 -0.592 -8.506 1.00 86.75 85 LEU A N 1
ATOM 660 C CA . LEU A 1 85 ? 2.412 -0.395 -8.803 1.00 86.75 85 LEU A CA 1
ATOM 661 C C . LEU A 1 85 ? 2.829 -1.076 -10.096 1.00 86.75 85 LEU A C 1
ATOM 663 O O . LEU A 1 85 ? 3.582 -0.500 -10.881 1.00 86.75 85 LEU A O 1
ATOM 667 N N . ASN A 1 86 ? 2.276 -2.251 -10.372 1.00 88.56 86 ASN A N 1
ATOM 668 C CA . ASN A 1 86 ? 2.474 -2.899 -11.653 1.00 88.56 86 ASN A CA 1
ATOM 669 C C . ASN A 1 86 ? 1.889 -2.060 -12.795 1.00 88.56 86 ASN A C 1
ATOM 671 O O . ASN A 1 86 ? 2.567 -1.785 -13.785 1.00 88.56 86 ASN A O 1
ATOM 675 N N . LYS A 1 87 ? 0.652 -1.576 -12.648 1.00 84.44 87 LYS A N 1
ATOM 676 C CA . LYS A 1 87 ? -0.019 -0.800 -13.695 1.00 84.44 87 LYS A CA 1
ATOM 677 C C . LYS A 1 87 ? 0.712 0.506 -14.005 1.00 84.44 87 LYS A C 1
ATOM 679 O O . LYS A 1 87 ? 0.936 0.791 -15.186 1.00 84.44 87 LYS A O 1
ATOM 684 N N . GLN A 1 88 ? 1.061 1.269 -12.968 1.00 84.94 88 GLN A N 1
ATOM 685 C CA . GLN A 1 88 ? 1.599 2.627 -13.091 1.00 84.94 88 GLN A CA 1
ATOM 686 C C . GLN A 1 88 ? 3.115 2.656 -13.292 1.00 84.94 88 GLN A C 1
ATOM 688 O O . GLN A 1 88 ? 3.598 3.428 -14.113 1.00 84.94 88 GLN A O 1
ATOM 693 N N . LEU A 1 89 ? 3.859 1.808 -12.575 1.00 84.62 89 LEU A N 1
ATOM 694 C CA . LEU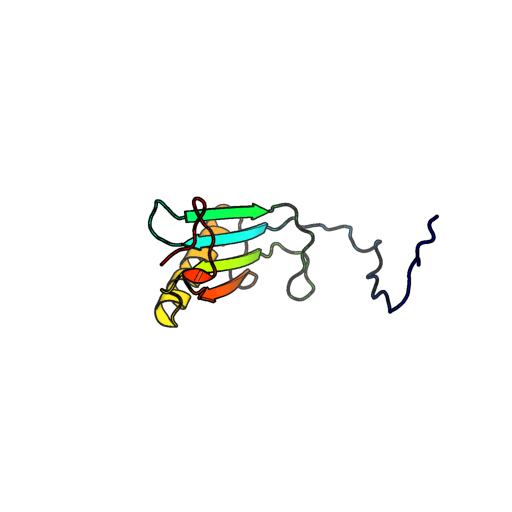 A 1 89 ? 5.327 1.846 -12.534 1.00 84.62 89 LEU A CA 1
ATOM 695 C C . LEU A 1 89 ? 5.987 0.626 -13.189 1.00 84.62 89 LEU A C 1
ATOM 697 O O . LEU A 1 89 ? 7.208 0.555 -13.245 1.00 84.62 89 LEU A O 1
ATOM 701 N N . LYS A 1 90 ? 5.195 -0.334 -13.688 1.00 87.81 90 LYS A N 1
ATOM 702 C CA . LYS A 1 90 ? 5.677 -1.570 -14.334 1.00 87.81 90 LYS A CA 1
ATOM 703 C C . LYS A 1 90 ? 6.540 -2.450 -13.429 1.00 87.81 90 LYS A C 1
ATOM 705 O O . LYS A 1 90 ? 7.325 -3.254 -13.917 1.00 87.81 90 LYS A O 1
ATOM 710 N N . ILE A 1 91 ? 6.348 -2.344 -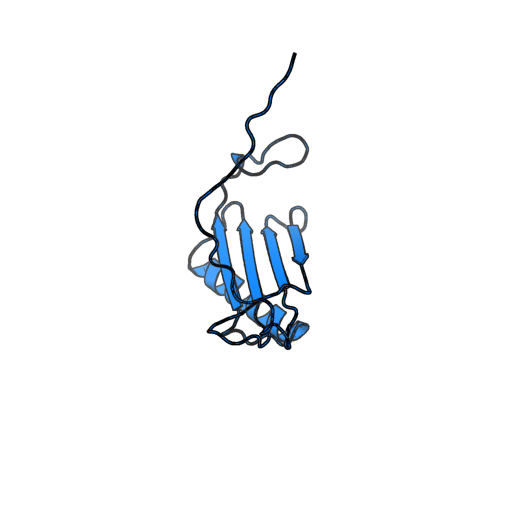12.115 1.00 89.81 91 ILE A N 1
ATOM 711 C CA . ILE A 1 91 ? 7.056 -3.169 -11.135 1.00 89.81 91 ILE A CA 1
ATOM 712 C C . ILE A 1 91 ? 6.362 -4.541 -11.039 1.00 89.81 91 ILE A C 1
ATOM 714 O O . ILE A 1 91 ? 5.148 -4.591 -10.803 1.00 89.81 91 ILE A O 1
ATOM 718 N N . PRO A 1 92 ? 7.078 -5.661 -11.237 1.00 94.44 92 PRO A N 1
ATOM 719 C CA . PRO A 1 92 ? 6.527 -7.003 -11.050 1.00 94.44 92 PRO A CA 1
ATOM 720 C C . PRO A 1 92 ? 6.072 -7.236 -9.602 1.00 94.44 92 PRO A C 1
ATOM 722 O O . PRO A 1 92 ? 6.770 -6.848 -8.669 1.00 94.44 92 PRO A O 1
ATOM 725 N N . SER A 1 93 ? 4.905 -7.855 -9.388 1.00 95.19 93 SER A N 1
ATOM 726 C CA . SER A 1 93 ? 4.324 -8.014 -8.041 1.00 95.19 93 SER A CA 1
ATOM 727 C C . SER A 1 93 ? 5.155 -8.886 -7.095 1.00 95.19 93 SER A C 1
ATOM 729 O O . SER A 1 93 ? 5.103 -8.691 -5.886 1.00 95.19 93 SER A O 1
ATOM 731 N N . ASP A 1 94 ? 5.935 -9.819 -7.631 1.00 96.44 94 ASP A N 1
ATOM 732 C CA . ASP A 1 94 ? 6.894 -10.661 -6.905 1.00 96.44 94 ASP A CA 1
ATOM 733 C C . ASP A 1 94 ? 8.145 -9.896 -6.433 1.00 96.44 94 ASP A C 1
ATOM 735 O O . ASP A 1 94 ? 8.908 -10.403 -5.612 1.00 96.44 94 ASP A O 1
ATOM 739 N N . ARG A 1 95 ? 8.330 -8.654 -6.897 1.00 95.94 95 ARG A N 1
ATOM 740 C CA . ARG A 1 95 ? 9.398 -7.730 -6.484 1.00 95.94 95 ARG A CA 1
ATOM 741 C C . ARG A 1 95 ? 8.876 -6.576 -5.623 1.00 95.94 95 ARG A C 1
ATOM 743 O O . ARG A 1 95 ? 9.482 -5.503 -5.577 1.00 95.94 95 ARG A O 1
ATOM 750 N N . ILE A 1 96 ? 7.733 -6.766 -4.965 1.00 93.81 96 ILE A N 1
ATOM 751 C CA . ILE A 1 96 ? 7.108 -5.770 -4.091 1.00 93.81 96 ILE A CA 1
ATOM 752 C C . ILE A 1 96 ? 6.942 -6.362 -2.697 1.00 93.81 96 ILE A C 1
ATOM 754 O O . ILE A 1 96 ? 6.266 -7.372 -2.515 1.00 93.81 96 ILE A O 1
ATOM 758 N N . TYR A 1 97 ? 7.500 -5.686 -1.696 1.00 94.44 97 TYR A N 1
ATOM 759 C CA . TYR A 1 97 ? 7.163 -5.941 -0.297 1.00 94.44 97 TYR A CA 1
ATOM 760 C C . TYR A 1 97 ? 6.243 -4.860 0.247 1.00 94.44 97 TYR A C 1
ATOM 762 O O . TYR A 1 97 ? 6.426 -3.674 -0.022 1.00 94.44 97 TYR A O 1
ATOM 770 N N . ILE A 1 98 ? 5.254 -5.288 1.030 1.00 92.94 98 ILE A N 1
ATOM 771 C CA . ILE A 1 98 ? 4.279 -4.422 1.687 1.00 92.94 98 ILE A CA 1
ATOM 772 C C . ILE A 1 98 ? 4.249 -4.810 3.160 1.00 92.94 98 ILE A C 1
ATOM 774 O O . ILE A 1 98 ? 3.771 -5.887 3.517 1.00 92.94 98 ILE A O 1
ATOM 778 N N . SER A 1 99 ? 4.753 -3.928 4.012 1.00 93.38 99 SER A N 1
ATOM 779 C CA . SER A 1 99 ? 4.659 -4.087 5.460 1.00 93.38 99 SER A CA 1
ATOM 780 C C . SER A 1 99 ? 3.406 -3.383 5.962 1.00 93.38 99 SER A C 1
ATOM 782 O O . SER A 1 99 ? 3.193 -2.206 5.672 1.00 93.38 99 SER A O 1
ATOM 784 N N . LEU A 1 100 ? 2.578 -4.112 6.704 1.00 91.94 100 LEU A N 1
ATOM 785 C CA . LEU A 1 100 ? 1.290 -3.657 7.220 1.00 91.94 100 LEU A CA 1
ATOM 786 C C . LEU A 1 100 ? 1.395 -3.472 8.734 1.00 91.94 100 LEU A C 1
ATOM 788 O O . LEU A 1 100 ? 1.785 -4.402 9.439 1.00 91.94 100 LEU A O 1
ATOM 792 N N . PHE A 1 101 ? 1.042 -2.292 9.227 1.00 91.88 101 PHE A N 1
ATOM 793 C CA . PHE A 1 101 ? 1.188 -1.918 10.629 1.00 91.88 101 PHE A CA 1
ATOM 794 C C . PHE A 1 101 ? -0.141 -1.428 11.188 1.00 91.88 101 PHE A C 1
ATOM 796 O O . PHE A 1 101 ? -0.666 -0.402 10.749 1.00 91.88 101 PHE A O 1
ATOM 803 N N . ASP A 1 102 ? -0.654 -2.153 12.179 1.00 92.06 102 ASP A N 1
ATOM 804 C CA . ASP A 1 102 ? -1.735 -1.662 13.027 1.00 92.06 102 ASP A CA 1
ATOM 805 C C . ASP A 1 102 ? -1.139 -0.709 14.068 1.00 92.06 102 ASP A C 1
ATOM 807 O O . ASP A 1 102 ? -0.259 -1.101 14.841 1.00 92.06 102 ASP A O 1
ATOM 811 N N . ILE A 1 103 ? -1.567 0.550 14.062 1.00 91.62 103 ILE A N 1
ATOM 812 C CA . ILE A 1 103 ? -1.127 1.558 15.027 1.00 91.62 103 ILE A CA 1
ATOM 813 C C . ILE A 1 103 ? -2.295 1.895 15.953 1.00 91.62 103 ILE A C 1
ATOM 815 O O . ILE A 1 103 ? -3.397 2.191 15.498 1.00 91.62 103 ILE A O 1
ATOM 819 N N . SER A 1 104 ? -2.056 1.922 17.267 1.00 91.12 104 SER A N 1
ATOM 820 C CA . SER A 1 104 ? -3.080 2.396 18.204 1.00 91.12 104 SER A CA 1
ATOM 821 C C . SER A 1 104 ? -3.415 3.884 17.967 1.00 91.12 104 SER A C 1
ATOM 823 O O . SER A 1 104 ? -2.499 4.661 17.675 1.00 91.12 104 SER A O 1
ATOM 825 N N . PRO A 1 105 ? -4.680 4.317 18.147 1.00 90.12 105 PRO A N 1
ATOM 826 C CA . PRO A 1 105 ? -5.083 5.712 17.936 1.00 90.12 105 PRO A CA 1
ATOM 827 C C . PRO A 1 105 ? -4.204 6.726 18.690 1.00 90.12 105 PRO A C 1
ATOM 829 O O . PRO A 1 105 ? -3.711 7.689 18.101 1.00 90.12 105 PRO A O 1
ATOM 832 N N . GLY A 1 106 ? -3.902 6.447 19.963 1.00 93.25 106 GLY A N 1
ATOM 833 C CA . GLY A 1 106 ? -3.092 7.321 20.820 1.00 93.25 106 GLY A CA 1
ATOM 834 C C . GLY A 1 106 ? -1.616 7.432 20.413 1.00 93.25 106 GLY A C 1
ATOM 835 O O . GLY A 1 106 ? -0.900 8.282 20.934 1.00 93.25 106 GLY A O 1
ATOM 836 N N . CYS A 1 107 ? -1.143 6.600 19.479 1.00 90.88 107 CYS A N 1
ATOM 837 C CA . CYS A 1 107 ? 0.211 6.677 18.923 1.00 90.88 107 CYS A CA 1
ATOM 838 C C . CYS A 1 107 ? 0.286 7.508 17.632 1.00 90.88 107 CYS A C 1
ATOM 840 O O . CYS A 1 107 ? 1.369 7.646 17.064 1.00 90.88 107 CYS A O 1
ATOM 842 N N . VAL A 1 108 ? -0.836 8.055 17.155 1.00 90.50 108 VAL A N 1
ATOM 843 C CA . VAL A 1 108 ? -0.890 8.875 15.942 1.00 90.50 108 VAL A CA 1
ATOM 844 C C . VAL A 1 108 ? -1.264 10.305 16.322 1.00 90.50 108 VAL A C 1
ATOM 846 O O . VAL A 1 108 ? -2.380 10.579 16.758 1.00 90.50 108 VAL A O 1
ATOM 849 N N . GLY A 1 109 ? -0.313 11.226 16.159 1.00 90.19 109 GLY A N 1
ATOM 850 C CA . GLY A 1 109 ? -0.532 12.657 16.364 1.00 90.19 109 GLY A CA 1
ATOM 851 C C . GLY A 1 109 ? -1.167 13.312 15.139 1.00 90.19 109 GLY A C 1
ATOM 852 O O . GLY A 1 109 ? -0.696 13.127 14.017 1.00 90.19 109 GLY A O 1
ATOM 853 N N . TRP A 1 110 ? -2.217 14.103 15.348 1.00 88.94 110 TRP A N 1
ATOM 854 C CA . TRP A 1 110 ? -2.870 14.893 14.307 1.00 88.94 110 TRP A CA 1
ATOM 855 C C . TRP A 1 110 ? -3.586 16.103 14.917 1.00 88.94 110 TRP A C 1
ATOM 857 O O . TRP A 1 110 ? -4.179 16.013 15.987 1.00 88.94 110 TRP A O 1
ATOM 867 N N . ASN A 1 111 ? -3.532 17.247 14.226 1.00 90.50 111 ASN A N 1
ATOM 868 C CA . ASN A 1 111 ? -4.246 18.475 14.595 1.00 90.50 111 ASN A CA 1
ATOM 869 C C . ASN A 1 111 ? -4.079 18.890 16.076 1.00 90.50 111 ASN A C 1
ATOM 871 O O . ASN A 1 111 ? -5.052 19.114 16.791 1.00 90.50 111 ASN A O 1
ATOM 875 N N . ASN A 1 112 ? -2.827 18.980 16.538 1.00 94.38 112 ASN A N 1
ATOM 876 C CA . ASN A 1 112 ? -2.458 19.344 17.916 1.00 94.38 112 ASN A CA 1
ATOM 877 C C . ASN A 1 112 ? -2.978 18.389 19.016 1.00 94.38 112 ASN A C 1
ATOM 879 O O . ASN A 1 112 ? -2.928 18.733 20.194 1.00 94.38 112 ASN A O 1
ATOM 883 N N . THR A 1 113 ? -3.447 17.193 18.656 1.00 94.69 113 THR A N 1
ATOM 884 C CA . THR A 1 113 ? -3.864 16.135 19.586 1.00 94.69 113 THR A CA 1
ATOM 885 C C . THR A 1 113 ? -3.447 14.754 19.050 1.00 94.69 113 THR A C 1
ATOM 887 O O . THR A 1 113 ? -2.638 14.655 18.125 1.00 94.69 113 THR A O 1
ATOM 890 N N . THR A 1 114 ? -3.962 13.680 19.643 1.00 91.75 114 THR A N 1
ATOM 891 C CA . THR A 1 114 ? -3.881 12.305 19.125 1.00 91.75 114 THR A CA 1
ATOM 892 C C . THR A 1 114 ? -5.270 11.801 18.750 1.00 91.75 114 THR A C 1
ATOM 894 O O . THR A 1 114 ? -6.274 12.396 19.150 1.00 91.75 114 THR A O 1
ATOM 897 N N . PHE A 1 115 ? -5.345 10.722 17.970 1.00 85.75 115 PHE A N 1
ATOM 898 C CA . PHE A 1 115 ? -6.623 10.051 17.735 1.00 85.75 115 PHE A CA 1
ATOM 899 C C . PHE A 1 115 ? -7.089 9.341 19.018 1.00 85.75 115 PHE A C 1
ATOM 901 O O . PHE A 1 115 ? -6.286 8.723 19.718 1.00 85.75 115 PHE A O 1
ATOM 908 N N . THR A 1 116 ? -8.388 9.419 19.312 1.00 79.88 116 THR A N 1
ATOM 909 C CA . THR A 1 116 ? -9.047 8.796 20.476 1.00 79.88 116 THR A CA 1
ATOM 910 C C . THR A 1 116 ? -10.229 7.959 20.039 1.00 79.88 116 THR A C 1
ATOM 912 O O . THR A 1 116 ? -10.972 8.459 19.163 1.00 79.88 116 THR A O 1
#

Secondary structure (DSSP, 8-state):
---------S------GGG-S---EEEEEEEEESTTTS-EEEEEEEEE--BTTB-SS-EEEEEEESS---HHHHHHHHHHHHHHHHHHH---GGGEEEEEEE--GGG-EETTEE--

Organism: Catharus ustulatus (NCBI:txid91951)